Protein AF-A0A553L2R2-F1 (afdb_monomer_lite)

Foldseek 3Di:
DVVVVVVLVVLLVVLVVVLVVCLLCVCVVVLVVLVPDPPVVSLVSLLVVLVVVLVVLVVLQVVLVVVLVVQQPPADPPPRHRCSSSSCSSNVNSVSSNVSSVVVNCCSVPPDCVVVVVSVVSVVVVVCVVCVVVVVVVVVVVVVVVVVVVPPPD

Structure (mmCIF, N/CA/C/O backbone):
data_AF-A0A553L2R2-F1
#
_entry.id   AF-A0A553L2R2-F1
#
loop_
_atom_site.group_PDB
_atom_site.id
_atom_site.type_symbol
_atom_site.label_atom_id
_atom_site.label_alt_id
_atom_site.label_comp_id
_atom_site.label_asym_id
_atom_site.label_entity_id
_atom_site.label_seq_id
_atom_site.pdbx_PDB_ins_code
_atom_site.Cartn_x
_atom_site.Cartn_y
_atom_site.Cartn_z
_atom_site.occupancy
_atom_site.B_iso_or_equiv
_atom_site.auth_seq_id
_atom_site.auth_comp_id
_atom_site.auth_asym_id
_atom_site.auth_atom_id
_atom_site.pdbx_PDB_model_num
ATOM 1 N N . TRP A 1 1 ? 25.283 -7.163 -17.058 1.00 69.50 1 TRP A N 1
ATOM 2 C CA . TRP A 1 1 ? 24.180 -8.136 -16.917 1.00 69.50 1 TRP A CA 1
ATOM 3 C C . TRP A 1 1 ? 23.809 -8.361 -15.455 1.00 69.50 1 TRP A C 1
ATOM 5 O O . TRP A 1 1 ? 22.700 -7.996 -15.092 1.00 69.50 1 TRP A O 1
ATOM 15 N N . SER A 1 2 ? 24.710 -8.864 -14.596 1.00 83.31 2 SER A N 1
ATOM 16 C CA . SER A 1 2 ? 24.378 -9.163 -13.187 1.00 83.31 2 SER A CA 1
ATOM 17 C C . SER A 1 2 ? 23.914 -7.949 -12.374 1.00 83.31 2 SER A C 1
ATOM 19 O O . SER A 1 2 ? 22.957 -8.060 -11.622 1.00 83.31 2 SER A O 1
ATOM 21 N N . GLU A 1 3 ? 24.527 -6.778 -12.567 1.00 85.12 3 GLU A N 1
ATOM 22 C CA . GLU A 1 3 ? 24.146 -5.555 -11.843 1.00 85.12 3 GLU A CA 1
ATOM 23 C C . GLU A 1 3 ? 22.688 -5.131 -12.100 1.00 85.12 3 GLU A C 1
ATOM 25 O O . GLU A 1 3 ? 21.970 -4.772 -11.170 1.00 85.12 3 GLU A O 1
ATOM 30 N N . GLU A 1 4 ? 22.229 -5.211 -13.351 1.00 87.06 4 GLU A N 1
ATOM 31 C CA . GLU A 1 4 ? 20.859 -4.848 -13.731 1.00 87.06 4 GLU A CA 1
ATOM 32 C C . GLU A 1 4 ? 19.844 -5.844 -13.151 1.00 87.06 4 GLU A C 1
ATOM 34 O O . GLU A 1 4 ? 18.837 -5.443 -12.569 1.00 87.06 4 GLU A O 1
ATOM 39 N N . MET A 1 5 ? 20.160 -7.141 -13.204 1.00 86.88 5 MET A N 1
ATOM 40 C CA . MET A 1 5 ? 19.303 -8.184 -12.642 1.00 86.88 5 MET A CA 1
ATOM 41 C C . MET A 1 5 ? 19.174 -8.070 -11.117 1.00 86.88 5 MET A C 1
ATOM 43 O O . MET A 1 5 ? 18.073 -8.194 -10.582 1.00 86.88 5 MET A O 1
ATOM 47 N N . SER A 1 6 ? 20.269 -7.775 -10.409 1.00 90.69 6 SER A N 1
ATOM 48 C CA . SER A 1 6 ? 20.241 -7.577 -8.956 1.00 90.69 6 SER A CA 1
ATOM 49 C C . SER A 1 6 ? 19.331 -6.416 -8.554 1.00 90.69 6 SER A C 1
ATOM 51 O O . SER A 1 6 ? 18.585 -6.533 -7.585 1.00 90.69 6 SER A O 1
ATOM 53 N N . ARG A 1 7 ? 19.331 -5.315 -9.321 1.00 87.75 7 ARG A N 1
ATOM 54 C CA . ARG A 1 7 ? 18.428 -4.175 -9.084 1.00 87.75 7 ARG A CA 1
ATOM 55 C C . ARG A 1 7 ? 16.966 -4.576 -9.270 1.00 87.75 7 ARG A C 1
ATOM 57 O O . ARG A 1 7 ? 16.125 -4.211 -8.458 1.00 87.75 7 ARG A O 1
ATOM 64 N N . PHE A 1 8 ? 16.665 -5.365 -10.298 1.00 89.88 8 PHE A N 1
ATOM 65 C CA . PHE A 1 8 ? 15.308 -5.847 -10.553 1.00 89.88 8 PHE A CA 1
ATOM 66 C C . PHE A 1 8 ? 14.804 -6.765 -9.443 1.00 89.88 8 PHE A C 1
ATOM 68 O O . PHE A 1 8 ? 13.715 -6.548 -8.914 1.00 89.88 8 PHE A O 1
ATOM 75 N N . LEU A 1 9 ? 15.612 -7.742 -9.035 1.00 90.31 9 LEU A N 1
ATOM 76 C CA . LEU A 1 9 ? 15.265 -8.638 -7.933 1.00 90.31 9 LEU A CA 1
ATOM 77 C C . LEU A 1 9 ? 15.090 -7.880 -6.616 1.00 90.31 9 LEU A C 1
ATOM 79 O O . LEU A 1 9 ? 14.167 -8.172 -5.860 1.00 90.31 9 LEU A O 1
ATOM 83 N N . PHE A 1 10 ? 15.924 -6.872 -6.361 1.00 91.88 10 PHE A N 1
ATOM 84 C CA . PHE A 1 10 ? 15.797 -6.032 -5.176 1.00 91.88 10 PHE A CA 1
ATOM 85 C C . PHE A 1 10 ? 14.463 -5.275 -5.138 1.00 91.88 10 PHE A C 1
ATOM 87 O O . PHE A 1 10 ? 13.807 -5.248 -4.096 1.00 91.88 10 PHE A O 1
ATOM 94 N N . ILE A 1 11 ? 14.026 -4.714 -6.271 1.00 91.88 11 ILE A N 1
ATOM 95 C CA . ILE A 1 11 ? 12.722 -4.044 -6.390 1.00 91.88 11 ILE A CA 1
ATOM 96 C C . ILE A 1 11 ? 11.589 -5.030 -6.073 1.00 91.88 11 ILE A C 1
ATOM 98 O O . ILE A 1 11 ? 10.741 -4.746 -5.229 1.00 91.88 11 ILE A O 1
ATOM 102 N N . TRP A 1 12 ? 11.612 -6.215 -6.689 1.00 92.31 12 TRP A N 1
ATOM 103 C CA . TRP A 1 12 ? 10.618 -7.262 -6.444 1.00 92.31 12 TRP A CA 1
ATOM 104 C C . TRP A 1 12 ? 10.561 -7.699 -4.977 1.00 92.31 12 TRP A C 1
ATOM 106 O O . TRP A 1 12 ? 9.478 -7.746 -4.398 1.00 92.31 12 TRP A O 1
ATOM 116 N N . MET A 1 13 ? 11.706 -7.974 -4.350 1.00 93.62 13 MET A N 1
ATOM 117 C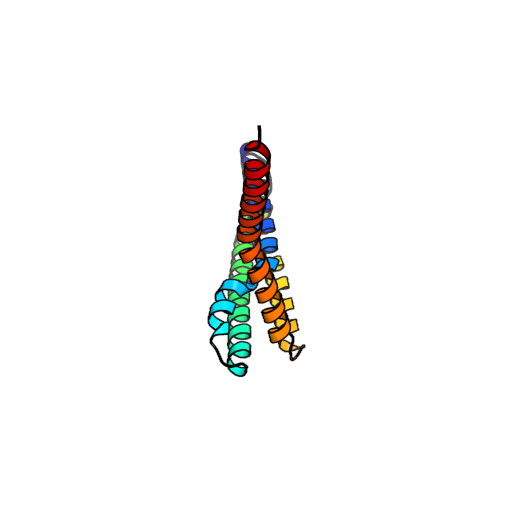 CA . MET A 1 13 ? 11.749 -8.382 -2.942 1.00 93.62 13 MET A CA 1
ATOM 118 C C . MET A 1 13 ? 11.271 -7.274 -2.004 1.00 93.62 13 MET A C 1
ATOM 120 O O . MET A 1 13 ? 10.529 -7.555 -1.067 1.00 93.62 13 MET A O 1
ATOM 124 N N . SER A 1 14 ? 11.647 -6.022 -2.270 1.00 92.19 14 SER A N 1
ATOM 125 C CA . SER A 1 14 ? 11.232 -4.877 -1.450 1.00 92.19 14 SER A CA 1
ATOM 126 C C . SER A 1 14 ? 9.716 -4.703 -1.469 1.00 92.19 14 SER A C 1
ATOM 128 O O . SER A 1 14 ? 9.093 -4.513 -0.428 1.00 92.19 14 SER A O 1
ATOM 130 N N . PHE A 1 15 ? 9.105 -4.827 -2.646 1.00 90.31 15 PHE A N 1
ATOM 131 C CA . PHE A 1 15 ? 7.661 -4.705 -2.803 1.00 90.31 15 PHE A CA 1
ATOM 132 C C . PHE A 1 15 ? 6.884 -5.888 -2.224 1.00 90.31 15 PHE A C 1
ATOM 134 O O . PHE A 1 15 ? 5.874 -5.679 -1.557 1.00 90.31 15 PHE A O 1
ATOM 141 N N . LEU A 1 16 ? 7.366 -7.119 -2.405 1.00 91.06 16 LEU A N 1
ATOM 142 C CA . LEU A 1 16 ? 6.776 -8.288 -1.747 1.00 91.06 16 LEU A CA 1
ATOM 143 C C . LEU A 1 16 ? 6.883 -8.186 -0.219 1.00 91.06 16 LEU A C 1
ATOM 145 O O . LEU A 1 16 ? 5.913 -8.464 0.486 1.00 91.06 16 LEU A O 1
ATOM 149 N N . GLY A 1 17 ? 8.026 -7.717 0.287 1.00 88.94 17 GLY A N 1
ATOM 150 C CA . GLY A 1 17 ? 8.227 -7.426 1.704 1.00 88.94 17 GLY A CA 1
ATOM 151 C C . GLY A 1 17 ? 7.271 -6.350 2.217 1.00 88.94 17 GLY A C 1
ATOM 152 O O . GLY A 1 17 ? 6.705 -6.510 3.292 1.00 88.94 17 GLY A O 1
ATOM 153 N N . ALA A 1 18 ? 7.016 -5.302 1.430 1.00 88.19 18 ALA A N 1
ATOM 154 C CA . ALA A 1 18 ? 6.056 -4.260 1.781 1.00 88.19 18 ALA A CA 1
ATOM 155 C C . ALA A 1 18 ? 4.615 -4.792 1.868 1.00 88.19 18 ALA A C 1
ATOM 157 O O . ALA A 1 18 ? 3.897 -4.416 2.788 1.00 88.19 18 ALA A O 1
ATOM 158 N N . ILE A 1 19 ? 4.193 -5.687 0.964 1.00 88.75 19 ILE A N 1
ATOM 159 C CA . ILE A 1 19 ? 2.867 -6.333 1.037 1.00 88.75 19 ILE A CA 1
ATOM 160 C C . ILE A 1 19 ? 2.748 -7.173 2.318 1.00 88.75 19 ILE A C 1
ATOM 162 O O . ILE A 1 19 ? 1.737 -7.092 3.015 1.00 88.75 19 ILE A O 1
ATOM 166 N N . GLY A 1 20 ? 3.783 -7.955 2.647 1.00 85.50 20 GLY A N 1
ATOM 167 C CA . GLY A 1 20 ? 3.827 -8.743 3.883 1.00 85.50 20 GLY A CA 1
ATOM 168 C C . GLY A 1 20 ? 3.791 -7.866 5.135 1.00 85.50 20 GLY A C 1
ATOM 169 O O . GLY A 1 20 ? 2.962 -8.076 6.013 1.00 85.50 20 GLY A O 1
ATOM 170 N N . ALA A 1 21 ? 4.617 -6.819 5.172 1.00 84.50 21 ALA A N 1
ATOM 171 C CA . ALA A 1 21 ? 4.635 -5.859 6.268 1.00 84.50 21 ALA A CA 1
ATOM 172 C C . ALA A 1 21 ? 3.292 -5.137 6.420 1.00 84.50 21 ALA A C 1
ATOM 174 O O . ALA A 1 21 ? 2.863 -4.910 7.548 1.00 84.50 21 ALA A O 1
ATOM 175 N N . LEU A 1 22 ? 2.614 -4.810 5.313 1.00 80.62 22 LEU A N 1
ATOM 176 C CA . LEU A 1 22 ? 1.288 -4.203 5.348 1.00 80.62 22 LEU A CA 1
ATOM 177 C C . LEU A 1 22 ? 0.276 -5.139 6.005 1.00 80.62 22 LEU A C 1
ATOM 179 O O . LEU A 1 22 ? -0.418 -4.705 6.911 1.00 80.62 22 LEU A O 1
ATOM 183 N N . LYS A 1 23 ? 0.235 -6.422 5.628 1.00 77.75 23 LYS A N 1
ATOM 184 C CA . LYS A 1 23 ? -0.647 -7.408 6.276 1.00 77.75 23 LYS A CA 1
ATOM 185 C C . LYS A 1 23 ? -0.495 -7.403 7.804 1.00 77.75 23 LYS A C 1
ATOM 187 O O . LYS A 1 23 ? -1.493 -7.532 8.506 1.00 77.75 23 LYS A O 1
ATOM 192 N N . ASP A 1 24 ? 0.726 -7.224 8.299 1.00 71.38 24 ASP A N 1
ATOM 193 C CA . ASP A 1 24 ? 1.013 -7.268 9.733 1.00 71.38 24 ASP A CA 1
ATOM 194 C C . ASP A 1 24 ? 0.866 -5.881 10.420 1.00 71.38 24 ASP A C 1
ATOM 196 O O . ASP A 1 24 ? 0.565 -5.804 11.608 1.00 71.38 24 ASP A O 1
ATOM 200 N N . ASN A 1 25 ? 1.001 -4.762 9.688 1.00 65.12 25 ASN A N 1
ATOM 201 C CA . ASN A 1 25 ? 1.048 -3.394 10.244 1.00 65.12 25 ASN A CA 1
ATOM 202 C C . ASN A 1 25 ? -0.098 -2.455 9.804 1.00 65.12 25 ASN A C 1
ATOM 204 O O . ASN A 1 25 ? -0.155 -1.326 10.294 1.00 65.12 25 ASN A O 1
ATOM 208 N N . ASP A 1 26 ? -1.021 -2.906 8.944 1.00 60.69 26 ASP A N 1
ATOM 209 C CA . ASP A 1 26 ? -1.917 -2.106 8.072 1.00 60.69 26 ASP A CA 1
ATOM 210 C C . ASP A 1 26 ? -2.597 -0.896 8.743 1.00 60.69 26 ASP A C 1
ATOM 212 O O . ASP A 1 26 ? -2.754 0.165 8.149 1.00 60.69 26 ASP A O 1
ATOM 216 N N . HIS A 1 27 ? -2.944 -1.024 10.026 1.00 61.62 27 HIS A N 1
ATOM 217 C CA . HIS A 1 27 ? -3.730 -0.015 10.747 1.00 61.62 27 HIS A CA 1
ATOM 218 C C . HIS A 1 27 ? -3.007 0.688 11.907 1.00 61.62 27 HIS A C 1
ATOM 220 O O . HIS A 1 27 ? -3.579 1.596 12.494 1.00 61.62 27 HIS A O 1
ATOM 226 N N . LEU A 1 28 ? -1.744 0.359 12.221 1.00 58.28 28 LEU A N 1
ATOM 227 C CA . LEU A 1 28 ? -1.060 0.816 13.455 1.00 58.28 28 LEU A CA 1
ATOM 228 C C . LEU A 1 28 ? -1.092 2.342 13.679 1.00 58.28 28 LEU A C 1
ATOM 230 O O . LEU A 1 28 ? -1.333 2.824 14.791 1.00 58.28 28 LEU A O 1
ATOM 234 N N . GLY A 1 29 ? -0.874 3.117 12.613 1.00 58.72 29 GLY A N 1
ATOM 235 C CA . GLY A 1 29 ? -0.834 4.580 12.690 1.00 58.72 29 GLY A CA 1
ATOM 236 C C . GLY A 1 29 ? -2.203 5.219 12.944 1.00 58.72 29 GLY A C 1
ATOM 237 O O . GLY A 1 29 ? -2.307 6.192 13.691 1.00 58.72 29 GLY A O 1
ATOM 238 N N . VAL A 1 30 ? -3.264 4.659 12.362 1.00 60.59 30 VAL A N 1
ATOM 239 C CA . VAL A 1 30 ? -4.630 5.189 12.489 1.00 60.59 30 VAL A CA 1
ATOM 240 C C . VAL A 1 30 ? -5.326 4.606 13.714 1.00 60.59 30 VAL A C 1
ATOM 242 O O . VAL A 1 30 ? -6.010 5.345 14.417 1.00 60.59 30 VAL A O 1
ATOM 245 N N . ASP A 1 31 ? -5.068 3.342 14.052 1.00 64.19 31 ASP A N 1
ATOM 246 C CA . ASP A 1 31 ? -5.543 2.672 15.267 1.00 64.19 31 ASP A CA 1
ATOM 247 C C . ASP A 1 31 ? -5.160 3.463 16.522 1.00 64.19 31 ASP A C 1
ATOM 249 O O . ASP A 1 31 ? -5.991 3.675 17.404 1.00 64.19 31 ASP A O 1
ATOM 253 N N . THR A 1 32 ? -3.935 3.994 16.580 1.00 65.25 32 THR A N 1
ATOM 254 C CA . THR A 1 32 ? -3.471 4.807 17.716 1.00 65.25 32 THR A CA 1
ATOM 255 C C . THR A 1 32 ? -4.288 6.094 17.890 1.00 65.25 32 THR A C 1
ATOM 257 O O . THR A 1 32 ? -4.590 6.498 19.017 1.00 65.25 32 THR A O 1
ATOM 260 N N . LEU A 1 33 ? -4.695 6.731 16.788 1.00 64.06 33 LEU A N 1
ATOM 261 C CA . LEU A 1 33 ? -5.549 7.921 16.813 1.00 64.06 33 LEU A CA 1
ATOM 262 C C . LEU A 1 33 ? -7.013 7.556 17.118 1.00 64.06 33 LEU A C 1
ATOM 264 O O . LEU A 1 33 ? -7.690 8.248 17.881 1.00 64.06 33 LEU A O 1
ATOM 268 N N . VAL A 1 34 ? -7.480 6.428 16.578 1.00 65.69 34 VAL A N 1
ATOM 269 C CA . VAL A 1 34 ? -8.826 5.872 16.770 1.00 65.69 34 VAL A CA 1
ATOM 270 C C . VAL A 1 34 ? -9.048 5.374 18.203 1.00 65.69 34 VAL A C 1
ATOM 272 O O . VAL A 1 34 ? -10.162 5.477 18.723 1.00 65.69 34 VAL A O 1
ATOM 275 N N . ARG A 1 35 ? -7.998 4.925 18.905 1.00 65.94 35 ARG A N 1
ATOM 276 C CA . ARG A 1 35 ? -8.045 4.480 20.311 1.00 65.94 35 ARG A CA 1
ATOM 277 C C . ARG A 1 35 ? -8.640 5.523 21.265 1.00 65.94 35 ARG A C 1
ATOM 279 O O . ARG A 1 35 ? -9.293 5.134 22.230 1.00 65.94 35 ARG A O 1
ATOM 286 N N . LYS A 1 36 ? -8.484 6.822 20.979 1.00 68.81 36 LYS A N 1
ATOM 287 C CA . LYS A 1 36 ? -8.985 7.925 21.825 1.00 68.81 36 LYS A CA 1
ATOM 288 C C . LYS A 1 36 ? -10.451 8.313 21.575 1.00 68.81 36 LYS A C 1
ATOM 290 O O . LYS A 1 36 ? -10.971 9.173 22.280 1.00 68.81 36 LYS A O 1
ATOM 295 N N . LEU A 1 37 ? -11.115 7.718 20.583 1.00 68.50 37 LEU A N 1
ATOM 296 C CA . LEU A 1 37 ? -12.477 8.083 20.176 1.00 68.50 37 LEU A CA 1
ATOM 297 C C . LEU A 1 37 ? -13.552 7.180 20.819 1.00 68.50 37 LEU A C 1
ATOM 299 O O . LEU A 1 37 ? -13.278 6.022 21.127 1.00 68.50 37 LEU A O 1
ATOM 303 N N . PRO A 1 38 ? -14.796 7.662 20.998 1.00 73.44 38 PRO A N 1
ATOM 304 C CA . PRO A 1 38 ? -15.924 6.838 21.438 1.00 73.44 38 PRO A CA 1
ATOM 305 C C . PRO A 1 38 ? -16.327 5.801 20.372 1.00 73.44 38 PRO A C 1
ATOM 307 O O . PRO A 1 38 ? -16.161 6.024 19.171 1.00 73.44 38 PRO A O 1
ATOM 310 N N . THR A 1 39 ? -16.889 4.667 20.802 1.00 68.31 39 THR A N 1
ATOM 311 C CA . THR A 1 39 ? -17.082 3.422 20.021 1.00 68.31 39 THR A CA 1
ATOM 312 C C . THR A 1 39 ? -17.782 3.610 18.669 1.00 68.31 39 THR A C 1
ATOM 314 O O . THR A 1 39 ? -17.401 2.982 17.684 1.00 68.31 39 THR A O 1
ATOM 317 N N . GLY A 1 40 ? -18.762 4.517 18.579 1.00 69.00 40 GLY A N 1
ATOM 318 C CA . GLY A 1 40 ? -19.458 4.824 17.321 1.00 69.00 40 GLY A CA 1
ATOM 319 C C . GLY A 1 40 ? -18.605 5.597 16.307 1.00 69.00 40 GLY A C 1
ATOM 320 O O . GLY A 1 40 ? -18.673 5.329 15.108 1.00 69.00 40 GLY A O 1
ATOM 321 N N . ALA A 1 41 ? -17.751 6.513 16.776 1.00 76.44 41 ALA A N 1
ATOM 322 C CA . ALA A 1 41 ? -16.866 7.297 15.914 1.00 76.44 41 ALA A CA 1
ATOM 323 C C . ALA A 1 41 ? -15.696 6.455 15.379 1.00 76.44 41 ALA A C 1
ATOM 325 O O . ALA A 1 41 ? -15.265 6.663 14.245 1.00 76.44 41 ALA A O 1
ATOM 326 N N . LYS A 1 42 ? -15.234 5.456 16.148 1.00 74.44 42 LYS A N 1
ATOM 327 C CA . LYS A 1 42 ? -14.151 4.551 15.729 1.00 74.44 42 LYS A CA 1
ATOM 328 C C . LYS A 1 42 ? -14.452 3.852 14.406 1.00 74.44 42 LYS A C 1
ATOM 330 O O . LYS A 1 42 ? -13.606 3.827 13.517 1.00 74.44 42 LYS A O 1
ATOM 335 N N . ARG A 1 43 ? -15.679 3.342 14.246 1.00 74.19 43 ARG A N 1
ATOM 336 C CA . ARG A 1 43 ? -16.099 2.626 13.032 1.00 74.19 43 ARG A CA 1
ATOM 337 C C . ARG A 1 43 ? -16.078 3.523 11.796 1.00 74.19 43 ARG A C 1
ATOM 339 O O . ARG A 1 43 ? -15.611 3.098 10.745 1.00 74.19 43 ARG A O 1
ATOM 346 N N . ILE A 1 44 ? -16.558 4.758 11.929 1.00 80.88 44 ILE A N 1
ATOM 347 C CA . ILE A 1 44 ? -16.596 5.723 10.824 1.00 80.88 44 ILE A CA 1
ATOM 348 C C . ILE A 1 44 ? -15.173 6.095 10.403 1.00 80.88 44 ILE A C 1
ATOM 350 O O . ILE A 1 44 ? -14.850 6.033 9.220 1.00 80.88 44 ILE A O 1
ATOM 354 N N . VAL A 1 45 ? -14.305 6.422 11.365 1.00 82.44 45 VAL A N 1
ATOM 355 C CA . VAL A 1 45 ? -12.912 6.796 11.079 1.00 82.44 45 VAL A CA 1
ATOM 356 C C . VAL A 1 45 ? -12.140 5.632 10.460 1.00 82.44 45 VAL A C 1
ATOM 358 O O . VAL A 1 45 ? -11.417 5.841 9.489 1.00 82.44 45 VAL A O 1
ATOM 361 N N . PHE A 1 46 ? -12.343 4.406 10.948 1.00 79.25 46 PHE A N 1
ATOM 362 C CA . PHE A 1 46 ? -11.735 3.210 10.367 1.00 79.25 46 PHE A CA 1
ATOM 363 C C . PHE A 1 46 ? -12.133 3.024 8.897 1.00 79.25 46 PHE A C 1
ATOM 365 O O . PHE A 1 46 ? -11.266 2.863 8.038 1.00 79.25 46 PHE A O 1
ATOM 372 N N . VAL A 1 47 ? -13.434 3.098 8.590 1.00 82.50 47 VAL A N 1
ATOM 373 C CA . VAL A 1 47 ? -13.947 2.955 7.218 1.00 82.50 47 VAL A CA 1
ATOM 374 C C . VAL A 1 47 ? -13.414 4.061 6.308 1.00 82.50 47 VAL A C 1
ATOM 376 O O . VAL A 1 47 ? -12.946 3.765 5.212 1.00 82.50 47 VAL A O 1
ATOM 379 N N . ILE A 1 48 ? -13.436 5.320 6.760 1.00 85.88 48 ILE A N 1
ATOM 380 C CA . ILE A 1 48 ? -12.924 6.457 5.981 1.00 85.88 48 ILE A CA 1
ATOM 381 C C . ILE A 1 48 ? -11.431 6.294 5.714 1.00 85.88 48 ILE A C 1
ATOM 383 O O . ILE A 1 48 ? -10.990 6.468 4.582 1.00 85.88 48 ILE A O 1
ATOM 387 N N . SER A 1 49 ? -10.651 5.933 6.731 1.00 84.31 49 SER A N 1
ATOM 388 C CA . SER A 1 49 ? -9.216 5.754 6.562 1.00 84.31 49 SER A CA 1
ATOM 389 C C . SER A 1 49 ? -8.900 4.640 5.570 1.00 84.31 49 SER A C 1
ATOM 391 O O . SER A 1 49 ? -8.092 4.844 4.669 1.00 84.31 49 SER A O 1
ATOM 393 N N . ASN A 1 50 ? -9.562 3.487 5.690 1.00 84.50 50 ASN A N 1
ATOM 394 C CA . ASN A 1 50 ? -9.385 2.382 4.749 1.00 84.50 50 ASN A CA 1
ATOM 395 C C . ASN A 1 50 ? -9.804 2.780 3.326 1.00 84.50 50 ASN A C 1
ATOM 397 O O . ASN A 1 50 ? -9.116 2.442 2.367 1.00 84.50 50 ASN A O 1
ATOM 401 N N . ALA A 1 51 ? -10.884 3.553 3.178 1.00 88.12 51 ALA A N 1
ATOM 402 C CA . ALA A 1 51 ? -11.316 4.068 1.882 1.00 88.12 51 ALA A CA 1
ATOM 403 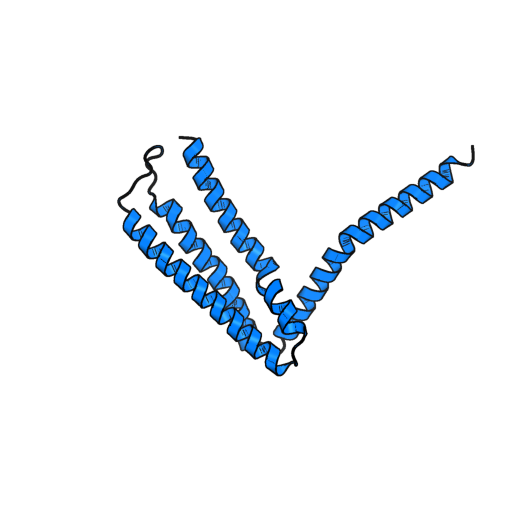C C . ALA A 1 51 ? -10.284 5.024 1.255 1.00 88.12 51 ALA A C 1
ATOM 405 O O . ALA A 1 51 ? -10.040 4.953 0.052 1.00 88.12 51 ALA A O 1
ATOM 406 N N . ILE A 1 52 ? -9.643 5.882 2.058 1.00 90.06 52 ILE A N 1
ATOM 407 C CA . ILE A 1 52 ? -8.566 6.765 1.590 1.00 90.06 52 ILE A CA 1
ATOM 408 C C . ILE A 1 52 ? -7.369 5.940 1.114 1.00 90.06 52 ILE A C 1
ATOM 410 O O . ILE A 1 52 ? -6.858 6.191 0.023 1.00 90.06 52 ILE A O 1
ATOM 414 N N . VAL A 1 53 ? -6.936 4.938 1.884 1.00 88.62 53 VAL A N 1
ATOM 415 C CA . VAL A 1 53 ? -5.814 4.076 1.477 1.00 88.62 53 VAL A CA 1
ATOM 416 C C . VAL A 1 53 ? -6.158 3.313 0.196 1.00 88.62 53 VAL A C 1
ATOM 418 O O . VAL A 1 53 ? -5.345 3.264 -0.726 1.00 88.62 53 VAL A O 1
ATOM 421 N N . LEU A 1 54 ? -7.384 2.797 0.079 1.00 90.50 54 LEU A N 1
ATOM 422 C CA . LEU A 1 54 ? -7.856 2.130 -1.134 1.00 90.50 54 LEU A CA 1
ATOM 423 C C . LEU A 1 54 ? -7.840 3.072 -2.349 1.00 90.50 54 LEU A C 1
ATOM 425 O O . LEU A 1 54 ? -7.434 2.669 -3.438 1.00 90.50 54 LEU A O 1
ATOM 429 N N . TYR A 1 55 ? -8.223 4.337 -2.163 1.00 93.00 55 TYR A N 1
ATOM 430 C CA . TYR A 1 55 ? -8.144 5.351 -3.214 1.00 93.00 55 TYR A CA 1
ATOM 431 C C . TYR A 1 55 ? -6.696 5.634 -3.636 1.00 93.00 55 TYR A C 1
ATOM 433 O O . TYR A 1 55 ? -6.399 5.692 -4.828 1.00 93.00 55 TYR A O 1
ATOM 441 N N . VAL A 1 56 ? -5.768 5.744 -2.682 1.00 92.56 56 VAL A N 1
ATOM 442 C CA . VAL A 1 56 ? -4.335 5.902 -2.978 1.00 92.56 56 VAL A CA 1
ATOM 443 C C . VAL A 1 56 ? -3.793 4.692 -3.745 1.00 92.56 56 VAL A C 1
ATOM 445 O O . VAL A 1 56 ? -3.080 4.863 -4.733 1.00 92.56 56 VAL A O 1
ATOM 448 N N . LEU A 1 57 ? -4.170 3.472 -3.353 1.00 92.44 57 LEU A N 1
ATOM 449 C CA . LEU A 1 57 ? -3.773 2.248 -4.054 1.00 92.44 57 LEU A CA 1
ATOM 450 C C . LEU A 1 57 ? -4.336 2.171 -5.473 1.00 92.44 57 LEU A C 1
ATOM 452 O O . LEU A 1 57 ? -3.641 1.697 -6.374 1.00 92.44 57 LEU A O 1
ATOM 456 N N . TYR A 1 58 ? -5.552 2.675 -5.686 1.00 94.31 58 TYR A N 1
ATOM 457 C CA . TYR A 1 58 ? -6.137 2.822 -7.015 1.00 94.31 58 TYR A CA 1
ATOM 458 C C . TYR A 1 58 ? -5.353 3.819 -7.881 1.00 94.31 58 TYR A C 1
ATOM 460 O O . TYR A 1 58 ? -5.040 3.508 -9.028 1.00 94.31 58 TYR A O 1
ATOM 468 N N . LEU A 1 59 ? -4.972 4.983 -7.343 1.00 94.44 59 LEU A N 1
ATOM 469 C CA . LEU A 1 59 ? -4.129 5.940 -8.073 1.00 94.44 59 LEU A CA 1
ATOM 470 C C . LEU A 1 59 ? -2.767 5.333 -8.431 1.00 94.44 59 LEU A C 1
ATOM 472 O O . LEU A 1 59 ? -2.279 5.515 -9.548 1.00 94.44 59 LEU A O 1
ATOM 476 N N . LEU A 1 60 ? -2.175 4.573 -7.506 1.00 93.19 60 LEU A N 1
ATOM 477 C CA . LEU A 1 60 ? -0.935 3.842 -7.752 1.00 93.19 60 LEU A CA 1
ATOM 478 C C . LEU A 1 60 ? -1.116 2.779 -8.846 1.00 93.19 60 LEU A C 1
ATOM 480 O O . LEU A 1 60 ? -0.241 2.638 -9.702 1.00 93.19 60 LEU A O 1
ATOM 484 N N . PHE A 1 61 ? -2.252 2.078 -8.860 1.00 94.25 61 PHE A N 1
ATOM 485 C CA . PHE A 1 61 ? -2.584 1.086 -9.880 1.00 94.25 61 PHE A CA 1
ATOM 486 C C . PHE A 1 61 ? -2.705 1.732 -11.261 1.00 94.25 61 PHE A C 1
ATOM 488 O O . PHE A 1 61 ? -2.041 1.299 -12.198 1.00 94.25 61 PHE A O 1
ATOM 495 N N . ASP A 1 62 ? -3.502 2.796 -11.380 1.00 94.44 62 ASP A N 1
ATOM 496 C CA . ASP A 1 62 ? -3.720 3.516 -12.638 1.00 94.44 62 ASP A CA 1
ATOM 497 C C . ASP A 1 62 ? -2.415 4.124 -13.180 1.00 94.44 62 ASP A C 1
ATOM 499 O O . ASP A 1 62 ? -2.085 3.965 -14.359 1.00 94.44 62 ASP A O 1
ATOM 503 N N . GLY A 1 63 ? -1.617 4.750 -12.310 1.00 92.62 63 GLY A N 1
ATOM 504 C CA . GLY A 1 63 ? -0.300 5.273 -12.671 1.00 92.62 63 GLY A CA 1
ATOM 505 C C . GLY A 1 63 ? 0.650 4.174 -13.152 1.00 92.62 63 GLY A C 1
ATOM 506 O O . GLY A 1 63 ? 1.255 4.291 -14.221 1.00 92.62 63 GLY A O 1
ATOM 507 N N . SER A 1 64 ? 0.738 3.071 -12.404 1.00 91.81 64 SER A N 1
ATOM 508 C CA . SER A 1 64 ? 1.594 1.928 -12.748 1.00 91.81 64 SER A CA 1
ATOM 509 C C . SER A 1 64 ? 1.152 1.259 -14.047 1.00 91.81 64 SER A C 1
ATOM 511 O O . SER A 1 64 ? 1.993 0.872 -14.858 1.00 91.81 64 SER A O 1
ATOM 513 N N . TRP A 1 65 ? -0.156 1.170 -14.286 1.00 92.75 65 TRP A N 1
ATOM 514 C CA . TRP A 1 65 ? -0.730 0.616 -15.509 1.00 92.75 65 TRP A CA 1
ATOM 515 C C . TRP A 1 65 ? -0.328 1.437 -16.731 1.00 92.75 65 TRP A C 1
ATOM 517 O O . TRP A 1 65 ? 0.194 0.890 -17.702 1.00 92.75 65 TRP A O 1
ATOM 527 N N . LYS A 1 66 ? -0.488 2.764 -16.660 1.00 92.06 66 LYS A N 1
ATOM 528 C CA . LYS A 1 66 ? -0.111 3.690 -17.739 1.00 92.06 66 LYS A CA 1
ATOM 529 C C . LYS A 1 66 ? 1.382 3.630 -18.053 1.00 92.06 66 LYS A C 1
ATOM 531 O O . LYS A 1 66 ? 1.759 3.556 -19.222 1.00 92.06 66 LYS A O 1
ATOM 536 N N . ILE A 1 67 ? 2.230 3.614 -17.023 1.00 90.25 67 ILE A N 1
ATOM 537 C CA . ILE A 1 67 ? 3.688 3.513 -17.187 1.00 90.25 67 ILE A CA 1
ATOM 538 C C . ILE A 1 67 ? 4.068 2.167 -17.807 1.00 90.25 67 ILE A C 1
ATOM 540 O O . ILE A 1 67 ? 4.872 2.121 -18.742 1.00 90.25 67 ILE A O 1
ATOM 544 N N . THR A 1 68 ? 3.468 1.080 -17.323 1.00 89.75 68 THR A N 1
ATOM 545 C CA . THR A 1 68 ? 3.728 -0.273 -17.824 1.00 89.75 68 THR A CA 1
ATOM 546 C C . THR A 1 68 ? 3.340 -0.384 -19.291 1.00 89.75 68 THR A C 1
ATOM 548 O O . THR A 1 68 ? 4.160 -0.831 -20.089 1.00 89.75 68 THR A O 1
ATOM 551 N N . LEU A 1 69 ? 2.144 0.087 -19.662 1.00 89.31 69 LEU A N 1
ATOM 552 C CA . LEU A 1 69 ? 1.638 0.039 -21.033 1.00 89.31 69 LEU A CA 1
ATOM 553 C C . LEU A 1 69 ? 2.499 0.872 -21.994 1.00 89.31 69 LEU A C 1
ATOM 555 O O . LEU A 1 69 ? 2.840 0.406 -23.079 1.00 89.31 69 LEU A O 1
ATOM 559 N N . SER A 1 70 ? 2.915 2.069 -21.567 1.00 86.12 70 SER A N 1
ATOM 560 C CA . SER A 1 70 ? 3.8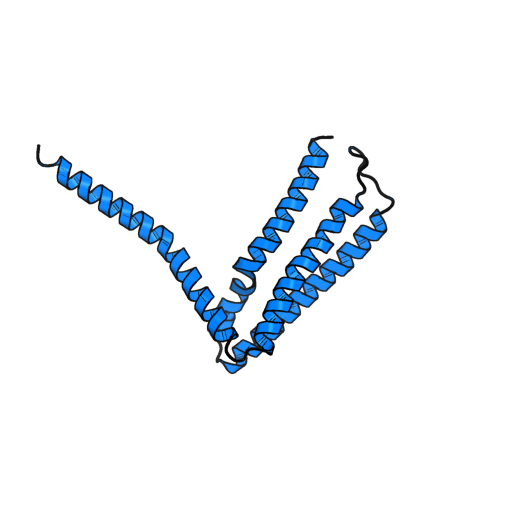33 2.929 -22.330 1.00 86.12 70 SER A CA 1
ATOM 561 C C . SER A 1 70 ? 5.207 2.274 -22.542 1.00 86.12 70 SER A C 1
ATOM 563 O O . SER A 1 70 ? 5.865 2.475 -23.560 1.00 86.12 70 SER A O 1
ATOM 565 N N . SER A 1 71 ? 5.623 1.419 -21.606 1.00 83.44 71 SER A N 1
ATOM 566 C CA . SER A 1 71 ? 6.941 0.777 -21.606 1.00 83.44 71 SER A CA 1
ATOM 567 C C . SER A 1 71 ? 6.971 -0.613 -22.248 1.00 83.44 71 SER A C 1
ATOM 569 O O . SER A 1 71 ? 8.027 -1.243 -22.254 1.00 83.44 71 SER A O 1
ATOM 571 N N . VAL A 1 72 ? 5.858 -1.113 -22.803 1.00 80.69 72 VAL A N 1
ATOM 572 C CA . VAL A 1 72 ? 5.781 -2.459 -23.415 1.00 80.69 72 VAL A CA 1
ATOM 573 C C . VAL A 1 72 ? 6.745 -2.618 -24.596 1.00 80.69 72 VAL A C 1
ATOM 575 O O . VAL A 1 72 ? 7.311 -3.693 -24.787 1.00 80.69 72 VAL A O 1
ATOM 578 N N . GLY A 1 73 ? 6.974 -1.552 -25.368 1.00 81.06 73 GLY A N 1
ATOM 579 C CA . GLY A 1 73 ? 7.932 -1.552 -26.480 1.00 81.06 73 GLY A CA 1
ATOM 580 C C . GLY A 1 73 ? 9.398 -1.416 -26.052 1.00 81.06 73 GLY A C 1
ATOM 581 O O . GLY A 1 73 ? 10.297 -1.655 -26.857 1.00 81.06 73 GLY A O 1
ATOM 582 N N . SER A 1 74 ? 9.651 -1.053 -24.793 1.00 82.38 74 SER A N 1
ATOM 583 C CA . SER A 1 74 ? 10.984 -0.737 -24.283 1.00 82.38 74 SER A CA 1
ATOM 584 C C . SER A 1 74 ? 11.621 -1.951 -23.612 1.00 82.38 74 SER A C 1
ATOM 586 O O . SER A 1 74 ? 11.050 -2.572 -22.709 1.00 82.38 74 SER A O 1
ATOM 588 N N . ARG A 1 75 ? 12.846 -2.276 -24.032 1.00 85.00 75 ARG A N 1
ATOM 589 C CA . ARG A 1 75 ? 13.650 -3.362 -23.459 1.00 85.00 75 ARG A CA 1
ATOM 590 C C . ARG A 1 75 ? 14.823 -2.807 -22.665 1.00 85.00 75 ARG A C 1
ATOM 592 O O . ARG A 1 75 ? 15.393 -1.783 -23.032 1.00 85.00 75 ARG A O 1
ATOM 599 N N . ALA A 1 76 ? 15.179 -3.502 -21.593 1.00 80.69 76 ALA A N 1
ATOM 600 C CA . ALA A 1 76 ? 16.343 -3.190 -20.788 1.00 80.69 76 ALA A CA 1
ATOM 601 C C . ALA A 1 76 ? 17.615 -3.283 -21.656 1.00 80.69 76 ALA A C 1
ATOM 603 O O . ALA A 1 76 ? 17.792 -4.279 -22.365 1.00 80.69 76 ALA A O 1
ATOM 604 N N . PRO A 1 77 ? 18.493 -2.266 -21.634 1.00 75.75 77 PRO A N 1
ATOM 605 C CA . PRO A 1 77 ? 19.624 -2.171 -22.552 1.00 75.75 77 PRO A CA 1
ATOM 606 C C . PRO A 1 77 ? 20.686 -3.238 -22.290 1.00 75.75 77 PRO A C 1
ATOM 608 O O . PRO A 1 77 ? 21.342 -3.676 -23.232 1.00 75.75 77 PRO A O 1
ATOM 611 N N . ALA A 1 78 ? 20.851 -3.668 -21.033 1.00 78.62 78 ALA A N 1
ATOM 612 C CA . ALA A 1 78 ? 21.817 -4.701 -20.708 1.00 78.62 78 ALA A CA 1
ATOM 613 C C . ALA A 1 78 ? 21.210 -6.098 -20.800 1.00 78.62 78 ALA A C 1
ATOM 615 O O . ALA A 1 78 ? 21.876 -6.940 -21.360 1.00 78.62 78 ALA A O 1
ATOM 616 N N . THR A 1 79 ? 20.006 -6.367 -20.281 1.00 77.81 79 THR A N 1
ATOM 617 C CA . THR A 1 79 ? 19.425 -7.728 -20.205 1.00 77.81 79 THR A CA 1
ATOM 618 C C . THR A 1 79 ? 18.443 -8.092 -21.317 1.00 77.81 79 THR A C 1
ATOM 620 O O . THR A 1 79 ? 18.104 -9.263 -21.478 1.00 77.81 79 THR A O 1
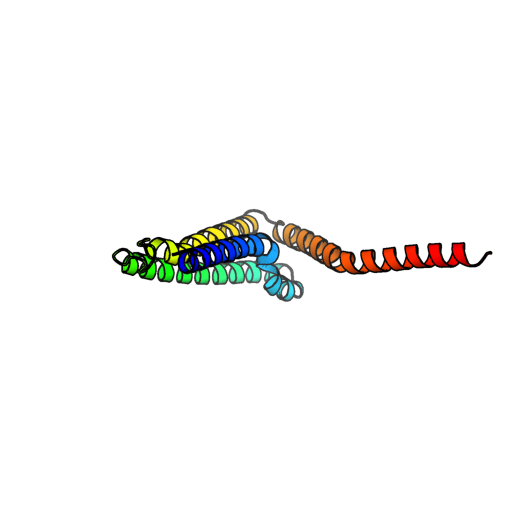ATOM 623 N N . GLY A 1 80 ? 17.952 -7.111 -22.076 1.00 79.88 80 GLY A N 1
ATOM 624 C CA . GLY A 1 80 ? 16.912 -7.303 -23.090 1.00 79.88 80 GLY A CA 1
ATOM 625 C C . GLY A 1 80 ? 15.519 -7.603 -22.523 1.00 79.88 80 GLY A C 1
ATOM 626 O O . GLY A 1 80 ? 14.591 -7.837 -23.299 1.00 79.88 80 GLY A O 1
ATOM 627 N N . LEU A 1 81 ? 15.352 -7.591 -21.194 1.00 80.94 81 LEU A N 1
ATOM 628 C CA . LEU A 1 81 ? 14.072 -7.851 -20.541 1.00 80.94 81 LEU A CA 1
ATOM 629 C C . LEU A 1 81 ? 13.053 -6.740 -20.836 1.00 80.94 81 LEU A C 1
ATOM 631 O O . LEU A 1 81 ? 13.432 -5.570 -20.915 1.00 80.94 81 LEU A O 1
ATOM 635 N N . PRO A 1 82 ? 11.755 -7.061 -20.960 1.00 82.81 82 PRO A N 1
ATOM 636 C CA . PRO A 1 82 ? 10.721 -6.039 -21.072 1.00 82.81 82 PRO A CA 1
ATOM 637 C C . PRO A 1 82 ? 10.690 -5.173 -19.808 1.00 82.81 82 PRO A C 1
ATOM 639 O O . PRO A 1 82 ? 10.488 -5.692 -18.710 1.00 82.81 82 PRO A O 1
ATOM 642 N N . MET A 1 83 ? 10.817 -3.849 -19.946 1.00 83.56 83 MET A N 1
ATOM 643 C CA . MET A 1 83 ? 10.724 -2.928 -18.797 1.00 83.56 83 MET A CA 1
ATOM 644 C C . MET A 1 83 ? 9.337 -2.968 -18.138 1.00 83.56 83 MET A C 1
ATOM 646 O O . MET A 1 83 ? 9.197 -2.674 -16.952 1.00 83.56 83 MET A O 1
ATOM 650 N N . ALA A 1 84 ? 8.327 -3.435 -18.879 1.00 84.31 84 ALA A N 1
ATOM 651 C CA . ALA A 1 84 ? 7.007 -3.769 -18.358 1.00 84.31 84 ALA A CA 1
ATOM 652 C C . ALA A 1 84 ? 7.046 -4.745 -17.164 1.00 84.31 84 ALA A C 1
ATOM 654 O O . ALA A 1 84 ? 6.202 -4.642 -16.282 1.00 84.31 84 ALA A O 1
ATOM 655 N N . PHE A 1 85 ? 8.031 -5.648 -17.082 1.00 83.81 85 PHE A N 1
ATOM 656 C CA . PHE A 1 85 ? 8.180 -6.547 -15.930 1.00 83.81 85 PHE A CA 1
ATOM 657 C C . PHE A 1 85 ? 8.563 -5.791 -14.650 1.00 83.81 85 PHE A C 1
ATOM 659 O O . PHE A 1 85 ? 8.126 -6.144 -13.559 1.00 83.81 85 PHE A O 1
ATOM 666 N N . ILE A 1 86 ? 9.349 -4.722 -14.780 1.00 86.62 86 ILE A N 1
ATOM 667 C CA . ILE A 1 86 ? 9.789 -3.908 -13.645 1.00 86.62 86 ILE A CA 1
ATOM 668 C C . ILE A 1 86 ? 8.690 -2.950 -13.221 1.00 86.62 86 ILE A C 1
ATOM 670 O O . ILE A 1 86 ? 8.357 -2.887 -12.042 1.00 86.62 86 ILE A O 1
ATOM 674 N N . TYR A 1 87 ? 8.064 -2.258 -14.169 1.00 86.69 87 TYR A N 1
ATOM 675 C CA . TYR A 1 87 ? 6.954 -1.354 -13.861 1.00 86.69 87 TYR A CA 1
ATOM 676 C C . TYR A 1 87 ? 5.680 -2.092 -13.428 1.00 86.69 87 TYR A C 1
ATOM 678 O O . TYR A 1 87 ? 4.908 -1.565 -12.628 1.00 86.69 87 TYR A O 1
ATOM 686 N N . GLY A 1 88 ? 5.518 -3.351 -13.845 1.00 87.06 88 GLY A N 1
ATOM 687 C CA . GLY A 1 88 ? 4.447 -4.230 -13.386 1.00 87.06 88 GLY A CA 1
ATOM 688 C C . GLY A 1 88 ? 4.488 -4.532 -11.884 1.00 87.06 88 GLY A C 1
ATOM 689 O O . GLY A 1 88 ? 3.461 -4.904 -11.321 1.00 87.06 88 GLY A O 1
ATOM 690 N N . THR A 1 89 ? 5.618 -4.312 -11.201 1.00 90.44 89 THR A N 1
ATOM 691 C CA . THR A 1 89 ? 5.693 -4.441 -9.732 1.00 90.44 89 THR A CA 1
ATOM 692 C C . THR A 1 89 ? 4.699 -3.527 -9.019 1.00 90.44 89 THR A C 1
ATOM 694 O O . THR A 1 89 ? 4.054 -3.965 -8.069 1.00 90.44 89 THR A O 1
ATOM 697 N N . GLY A 1 90 ? 4.484 -2.306 -9.523 1.00 89.12 90 GLY A N 1
ATOM 698 C CA . GLY A 1 90 ? 3.487 -1.385 -8.976 1.00 89.12 90 GLY A CA 1
ATOM 699 C C . GLY A 1 90 ? 2.062 -1.938 -9.064 1.00 89.12 90 GLY A C 1
ATOM 700 O O . GLY A 1 90 ? 1.283 -1.780 -8.129 1.00 89.12 90 GLY A O 1
ATOM 701 N N . LEU A 1 91 ? 1.741 -2.686 -10.127 1.00 92.00 91 LEU A N 1
ATOM 702 C CA . LEU A 1 91 ? 0.450 -3.371 -10.261 1.00 92.00 91 LEU A CA 1
ATOM 703 C C . LEU A 1 91 ? 0.298 -4.486 -9.227 1.00 92.00 91 LEU A C 1
ATOM 705 O O . LEU A 1 91 ? -0.745 -4.586 -8.585 1.00 92.00 91 LEU A O 1
ATOM 709 N N . VAL A 1 92 ? 1.340 -5.303 -9.043 1.00 92.69 92 VAL A N 1
ATOM 710 C CA . VAL A 1 92 ? 1.338 -6.395 -8.056 1.00 92.69 92 VAL A CA 1
ATOM 711 C C . VAL A 1 92 ? 1.148 -5.849 -6.643 1.00 92.69 92 VAL A C 1
ATOM 713 O O . VAL A 1 92 ? 0.357 -6.396 -5.880 1.00 92.69 92 VAL A O 1
ATOM 716 N N . VAL A 1 93 ? 1.819 -4.746 -6.311 1.00 92.56 93 VAL A N 1
ATOM 717 C CA . VAL A 1 93 ? 1.701 -4.080 -5.007 1.00 92.56 93 VAL A CA 1
ATOM 718 C C . VAL A 1 93 ? 0.309 -3.513 -4.808 1.00 92.56 93 VAL A C 1
ATOM 720 O O . VAL A 1 93 ? -0.327 -3.823 -3.804 1.00 92.56 93 VAL A O 1
ATOM 723 N N . SER A 1 94 ? -0.192 -2.740 -5.773 1.00 92.56 94 SER A N 1
ATOM 724 C CA . SER A 1 94 ? -1.529 -2.158 -5.695 1.00 92.56 94 SER A CA 1
ATOM 725 C C . SER A 1 94 ? -2.618 -3.216 -5.541 1.00 92.56 94 SER A C 1
ATOM 727 O O . SER A 1 94 ? -3.512 -3.049 -4.716 1.00 92.56 94 SER A O 1
ATOM 729 N N . ILE A 1 95 ? -2.541 -4.315 -6.300 1.00 93.38 95 ILE A N 1
ATOM 730 C CA . ILE A 1 95 ? -3.503 -5.417 -6.196 1.00 93.38 95 ILE A CA 1
ATOM 731 C C . ILE A 1 95 ? -3.339 -6.141 -4.856 1.00 93.38 95 ILE A C 1
ATOM 733 O O . ILE A 1 95 ? -4.325 -6.348 -4.156 1.00 93.38 95 ILE A O 1
ATOM 737 N N . GLY A 1 96 ? -2.113 -6.513 -4.481 1.00 92.25 96 GLY A N 1
ATOM 738 C CA . GLY A 1 96 ? -1.842 -7.279 -3.264 1.00 92.25 96 GLY A CA 1
ATOM 739 C C . GLY A 1 96 ? -2.284 -6.540 -2.003 1.00 92.25 96 GLY A C 1
ATOM 740 O O . GLY A 1 96 ? -3.055 -7.076 -1.209 1.00 92.25 96 GLY A O 1
ATOM 741 N N . MET A 1 97 ? -1.861 -5.285 -1.856 1.00 90.62 97 MET A N 1
ATOM 742 C CA . MET A 1 97 ? -2.273 -4.420 -0.748 1.00 90.62 97 MET A CA 1
ATOM 743 C C . MET A 1 97 ? -3.770 -4.096 -0.809 1.00 90.62 97 MET A C 1
ATOM 745 O O . MET A 1 97 ? -4.456 -4.130 0.211 1.00 90.62 97 MET A O 1
ATOM 749 N N . GLY A 1 98 ? -4.299 -3.845 -2.011 1.00 91.50 98 GLY A N 1
ATOM 750 C CA . GLY A 1 98 ? -5.715 -3.550 -2.217 1.00 91.50 98 GLY A CA 1
ATOM 751 C C . GLY A 1 98 ? -6.620 -4.685 -1.750 1.00 91.50 98 GLY A C 1
ATOM 752 O O . GLY A 1 98 ? -7.599 -4.425 -1.060 1.00 91.50 98 GLY A O 1
ATOM 753 N N . LEU A 1 99 ? -6.276 -5.941 -2.056 1.00 91.00 99 LEU A N 1
ATOM 754 C CA . LEU A 1 99 ? -7.035 -7.117 -1.619 1.00 91.00 99 LEU A CA 1
ATOM 755 C C . LEU A 1 99 ? -7.047 -7.276 -0.094 1.00 91.00 99 LEU A C 1
ATOM 757 O O . LEU A 1 99 ? -8.093 -7.602 0.467 1.00 91.00 99 LEU A O 1
ATOM 761 N N . ILE A 1 100 ? -5.918 -7.020 0.573 1.00 88.31 100 ILE A N 1
ATOM 762 C CA . ILE A 1 100 ? -5.811 -7.073 2.040 1.00 88.31 100 ILE A CA 1
ATOM 763 C C . ILE A 1 100 ? -6.761 -6.049 2.673 1.00 88.31 100 ILE A C 1
ATOM 765 O O . ILE A 1 100 ? -7.603 -6.402 3.500 1.00 88.31 100 ILE A O 1
ATOM 769 N N . ILE A 1 101 ? -6.698 -4.797 2.220 1.00 86.00 101 ILE A N 1
ATOM 770 C CA . ILE A 1 101 ? -7.550 -3.718 2.737 1.00 86.00 101 ILE A CA 1
ATOM 771 C C . ILE A 1 101 ? -9.025 -3.975 2.424 1.00 86.00 101 ILE A C 1
ATOM 773 O O . ILE A 1 101 ? -9.889 -3.739 3.268 1.00 86.00 101 ILE A O 1
ATOM 777 N N . LEU A 1 102 ? -9.340 -4.502 1.238 1.00 88.12 102 LEU A N 1
ATOM 778 C CA . LEU A 1 102 ? -10.716 -4.835 0.871 1.00 88.12 102 LEU A CA 1
ATOM 779 C C . LEU A 1 102 ? -11.287 -5.933 1.777 1.00 88.12 102 LEU A C 1
ATOM 781 O O . LEU A 1 102 ? -12.443 -5.849 2.193 1.00 88.12 102 LEU A O 1
ATOM 785 N N . PHE A 1 103 ? -10.472 -6.936 2.115 1.00 86.19 103 PHE A N 1
ATOM 786 C CA . PHE A 1 103 ? -10.840 -7.991 3.054 1.00 86.19 103 PHE A CA 1
ATOM 787 C C . PHE A 1 103 ? -11.088 -7.432 4.462 1.00 86.19 103 PHE A C 1
ATOM 789 O O . PHE A 1 103 ? -12.113 -7.744 5.071 1.00 86.19 103 PHE A O 1
ATOM 796 N N . HIS A 1 104 ? -10.220 -6.540 4.948 1.00 78.38 104 HIS A N 1
ATOM 797 C CA . HIS A 1 104 ? -10.406 -5.848 6.228 1.00 78.38 104 HIS A CA 1
ATOM 798 C C . HIS A 1 104 ? -11.684 -5.000 6.250 1.00 78.38 104 HIS A C 1
ATOM 800 O O . HIS A 1 104 ? -12.460 -5.054 7.207 1.00 78.38 104 HIS A O 1
ATOM 806 N N . LEU A 1 105 ? -11.950 -4.259 5.174 1.00 82.06 105 LEU A N 1
ATOM 807 C CA . LEU A 1 105 ? -13.145 -3.433 5.047 1.00 82.06 105 LEU A CA 1
ATOM 808 C C . LEU A 1 105 ? -14.418 -4.292 5.013 1.00 82.06 105 LEU A C 1
ATOM 810 O O . LEU A 1 105 ? -15.387 -3.985 5.709 1.00 82.06 105 LEU A O 1
ATOM 814 N N . TYR A 1 106 ? -14.398 -5.400 4.266 1.00 84.75 106 TYR A N 1
ATOM 815 C CA . TYR A 1 106 ? -15.481 -6.383 4.235 1.00 84.75 106 TYR A CA 1
ATOM 816 C C . TYR A 1 106 ? -15.742 -6.964 5.631 1.00 84.75 106 TYR A C 1
ATOM 818 O O . TYR A 1 106 ? -16.879 -6.959 6.105 1.00 84.75 106 TYR A O 1
ATOM 826 N N . GLN A 1 107 ? -14.698 -7.387 6.345 1.00 79.50 107 GLN A N 1
ATOM 827 C CA . GLN A 1 107 ? -14.832 -7.908 7.705 1.00 79.50 107 GLN A CA 1
ATOM 828 C C . GLN A 1 107 ? -15.425 -6.861 8.666 1.00 79.50 107 GLN A C 1
ATOM 830 O O . GLN A 1 107 ? -16.324 -7.181 9.445 1.00 79.50 107 GLN A O 1
ATOM 835 N N . ALA A 1 108 ? -14.993 -5.601 8.569 1.00 73.94 108 ALA A N 1
ATOM 836 C CA . ALA A 1 108 ? -15.492 -4.494 9.388 1.00 73.94 108 ALA A CA 1
ATOM 837 C C . ALA A 1 108 ? -16.953 -4.092 9.080 1.00 73.94 108 ALA A C 1
ATOM 839 O O . ALA A 1 108 ? -17.673 -3.594 9.958 1.00 73.94 108 ALA A O 1
ATOM 840 N N . LEU A 1 109 ? -17.415 -4.290 7.842 1.00 76.50 109 LEU A N 1
ATOM 841 C CA . LEU A 1 109 ? -18.793 -4.014 7.419 1.00 76.50 109 LEU A CA 1
ATOM 842 C C . LEU A 1 109 ? -19.753 -5.144 7.810 1.00 76.50 109 LEU A C 1
ATOM 844 O O . LEU A 1 109 ? -20.804 -4.863 8.388 1.00 76.50 109 LEU A O 1
ATOM 848 N N . PHE A 1 110 ? -19.385 -6.400 7.539 1.00 77.38 110 PHE A N 1
ATOM 849 C CA . PHE A 1 110 ? -20.281 -7.555 7.665 1.00 77.38 110 PHE A CA 1
ATOM 850 C C . PHE A 1 110 ? -20.267 -8.229 9.043 1.00 77.38 110 PHE A C 1
ATOM 852 O O . PHE A 1 110 ? -21.235 -8.901 9.395 1.00 77.38 110 PHE A O 1
ATOM 859 N N . ARG A 1 111 ? -19.216 -8.051 9.853 1.00 70.62 111 ARG A N 1
ATOM 860 C CA . ARG A 1 111 ? -19.111 -8.673 11.182 1.00 70.62 111 ARG A CA 1
ATOM 861 C C . ARG A 1 111 ? -19.187 -7.600 12.272 1.00 70.62 111 ARG A C 1
ATOM 863 O O . ARG A 1 111 ? -18.190 -6.992 12.656 1.00 70.62 111 ARG A O 1
ATOM 870 N N . THR A 1 112 ? -20.395 -7.351 12.780 1.00 54.97 112 THR A N 1
ATOM 871 C CA . THR A 1 112 ? -20.634 -6.446 13.918 1.00 54.97 112 THR A CA 1
ATOM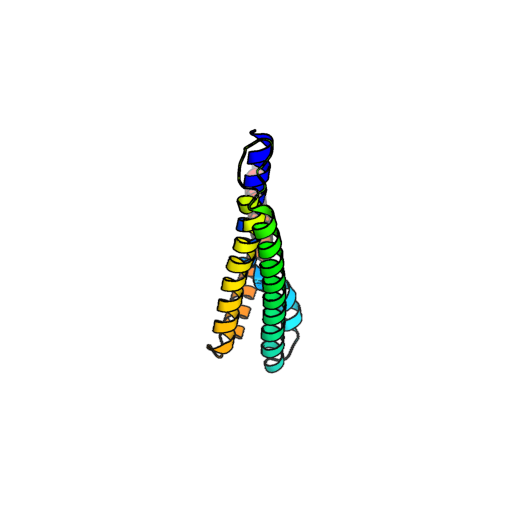 872 C C . THR A 1 112 ? -19.906 -6.991 15.156 1.00 54.97 112 THR A C 1
ATOM 874 O O . THR A 1 112 ? -20.277 -8.042 15.663 1.00 54.97 112 THR A O 1
ATOM 877 N N . GLY A 1 113 ? -18.839 -6.317 15.601 1.00 59.06 113 GLY A N 1
ATOM 878 C CA . GLY A 1 113 ? -17.967 -6.752 16.710 1.00 59.06 113 GLY A CA 1
ATOM 879 C C . GLY A 1 113 ? -16.548 -7.174 16.298 1.00 59.06 113 GLY A C 1
ATOM 880 O O . GLY A 1 113 ? -15.671 -7.257 17.151 1.00 59.06 113 GLY A O 1
ATOM 881 N N . ALA A 1 114 ? -16.276 -7.353 14.999 1.00 58.75 114 ALA A N 1
ATOM 882 C CA . ALA A 1 114 ? -14.933 -7.698 14.523 1.00 58.75 114 ALA A CA 1
ATOM 883 C C . ALA A 1 114 ? -13.916 -6.575 14.712 1.00 58.75 114 ALA A C 1
ATOM 885 O O . ALA A 1 114 ? -12.740 -6.855 14.869 1.00 58.75 114 ALA A O 1
ATOM 886 N N . ILE A 1 115 ? -14.360 -5.317 14.702 1.00 59.28 115 ILE A N 1
ATOM 887 C CA . ILE A 1 115 ? -13.473 -4.169 14.920 1.00 59.28 115 ILE A CA 1
ATOM 888 C C . ILE A 1 115 ? -12.921 -4.215 16.348 1.00 59.28 115 ILE A C 1
ATOM 890 O O . ILE A 1 115 ? -11.716 -4.111 16.519 1.00 59.28 115 ILE A O 1
ATOM 894 N N . ASP A 1 116 ? -13.766 -4.473 17.352 1.00 62.03 116 ASP A N 1
ATOM 895 C CA . ASP A 1 116 ? -13.305 -4.614 18.740 1.00 62.03 116 ASP A CA 1
ATOM 896 C C . ASP A 1 116 ? -12.408 -5.852 18.921 1.00 62.03 116 ASP A C 1
ATOM 898 O O . ASP A 1 116 ? -11.417 -5.783 19.641 1.00 62.03 116 ASP A O 1
ATOM 902 N N . GLU A 1 117 ? -12.706 -6.970 18.247 1.00 64.75 117 GLU A N 1
ATOM 903 C CA . GLU A 1 117 ? -11.874 -8.185 18.268 1.00 64.75 117 GLU A CA 1
ATOM 904 C C . GLU A 1 117 ? -10.501 -7.962 17.603 1.00 64.75 117 GLU A C 1
ATOM 906 O O . GLU A 1 117 ? -9.476 -8.276 18.204 1.00 64.75 117 GLU A O 1
ATOM 911 N N . LEU A 1 118 ? -10.466 -7.359 16.409 1.00 62.41 118 LEU A N 1
ATOM 912 C CA . LEU A 1 118 ? -9.246 -7.039 15.656 1.00 62.41 118 LEU A CA 1
ATOM 913 C C . LEU A 1 118 ? -8.384 -6.020 16.393 1.00 62.41 118 LEU A C 1
ATOM 915 O O . LEU A 1 118 ? -7.176 -6.215 16.514 1.00 62.41 118 LEU A O 1
ATOM 919 N N . THR A 1 119 ? -9.001 -4.960 16.926 1.00 62.22 119 THR A N 1
ATOM 920 C CA . THR A 1 119 ? -8.292 -3.988 17.754 1.00 62.22 119 THR A CA 1
ATOM 921 C C . THR A 1 119 ? -7.692 -4.698 18.964 1.00 62.22 119 THR A C 1
ATOM 923 O O . THR A 1 119 ? -6.490 -4.587 19.162 1.00 62.22 119 THR A O 1
ATOM 926 N N . ARG A 1 120 ? -8.468 -5.509 19.702 1.00 61.22 120 ARG A N 1
ATOM 927 C CA . ARG A 1 120 ? -8.013 -6.214 20.915 1.00 61.22 120 ARG A CA 1
ATOM 928 C C . ARG A 1 120 ? -6.900 -7.238 20.658 1.00 61.22 120 ARG A C 1
ATOM 930 O O . ARG A 1 120 ? -5.959 -7.307 21.446 1.00 61.22 120 ARG A O 1
ATOM 937 N N . MET A 1 121 ? -6.985 -8.019 19.577 1.00 62.94 121 MET A N 1
ATOM 938 C CA . MET A 1 121 ? -5.922 -8.955 19.181 1.00 62.94 121 MET A CA 1
ATOM 939 C C . MET A 1 121 ? -4.619 -8.206 18.892 1.00 62.94 121 MET A C 1
ATOM 941 O O . MET A 1 121 ? -3.565 -8.590 19.397 1.00 62.94 121 MET A O 1
ATOM 945 N N . LYS A 1 122 ? -4.698 -7.078 18.184 1.00 63.16 122 LYS A N 1
ATOM 946 C CA . LYS A 1 122 ? -3.528 -6.266 17.854 1.00 63.16 122 LYS A CA 1
ATOM 947 C C . LYS A 1 122 ? -2.911 -5.576 19.072 1.00 63.16 122 LYS A C 1
ATOM 949 O O . LYS A 1 122 ? -1.691 -5.559 19.195 1.00 63.16 122 LYS A O 1
ATOM 954 N N . GLU A 1 123 ? -3.720 -5.104 20.031 1.00 67.06 123 GLU A N 1
ATOM 955 C CA . GLU A 1 123 ? -3.175 -4.573 21.298 1.00 67.06 123 GLU A CA 1
ATOM 956 C C . GLU A 1 123 ? -2.424 -5.654 22.082 1.00 67.06 123 GLU A C 1
ATOM 958 O O . GLU A 1 123 ? -1.399 -5.367 22.697 1.00 67.06 123 GLU A O 1
ATOM 963 N N . SER A 1 124 ? -2.917 -6.898 22.058 1.00 64.06 124 SER A N 1
ATOM 964 C CA . SER A 1 124 ? -2.244 -8.008 22.736 1.00 64.06 124 SER A CA 1
ATOM 965 C C . SER A 1 124 ? -0.899 -8.349 22.091 1.00 64.06 124 SER A C 1
ATOM 967 O O . SER A 1 124 ? 0.070 -8.598 22.801 1.00 64.06 124 SER A O 1
ATOM 969 N N . GLU A 1 125 ? -0.811 -8.283 20.763 1.00 65.88 125 GLU A N 1
ATOM 970 C CA . GLU A 1 125 ? 0.412 -8.554 20.010 1.00 65.88 125 GLU A CA 1
ATOM 971 C C . GLU A 1 125 ? 1.456 -7.438 20.189 1.00 65.88 125 GLU A C 1
ATOM 973 O O . GLU A 1 125 ? 2.618 -7.725 20.478 1.00 65.88 125 GLU A O 1
ATOM 978 N N . GLU A 1 126 ? 1.033 -6.168 20.140 1.00 66.88 126 GLU A N 1
ATOM 979 C CA . GLU A 1 126 ? 1.866 -5.003 20.478 1.00 66.88 126 GLU A CA 1
ATOM 980 C C . GLU A 1 126 ? 2.423 -5.095 21.904 1.00 66.88 126 GLU A C 1
ATOM 982 O O . GLU A 1 126 ? 3.606 -4.841 22.131 1.00 66.88 126 GLU A O 1
ATOM 987 N N . ALA A 1 127 ? 1.584 -5.477 22.873 1.00 69.62 127 ALA A N 1
ATOM 988 C CA . ALA A 1 127 ? 1.992 -5.611 24.266 1.00 69.62 127 ALA A CA 1
ATOM 989 C C . ALA A 1 127 ? 3.007 -6.750 24.464 1.00 69.62 127 ALA A C 1
ATOM 991 O O . ALA A 1 127 ? 3.961 -6.593 25.226 1.00 69.62 127 ALA A O 1
ATOM 992 N N . ILE A 1 128 ? 2.837 -7.873 23.758 1.00 71.06 128 ILE A N 1
ATOM 993 C CA . ILE A 1 128 ? 3.789 -8.994 23.772 1.00 71.06 128 ILE A CA 1
ATOM 994 C C . ILE A 1 128 ? 5.122 -8.575 23.136 1.00 71.06 128 ILE A C 1
ATOM 996 O O . ILE A 1 128 ? 6.174 -8.796 23.732 1.00 71.06 128 ILE A O 1
ATOM 1000 N N . MET A 1 129 ? 5.093 -7.919 21.971 1.00 68.31 129 MET A N 1
ATOM 1001 C CA . MET A 1 129 ? 6.292 -7.411 21.287 1.00 68.31 129 MET A CA 1
ATOM 1002 C C . MET A 1 129 ? 7.051 -6.377 22.129 1.00 68.31 129 MET A C 1
ATOM 1004 O O . MET A 1 129 ? 8.278 -6.415 22.192 1.00 68.31 129 MET A O 1
ATOM 1008 N N . ALA A 1 130 ? 6.342 -5.479 22.818 1.00 73.19 130 ALA A N 1
ATOM 1009 C CA . ALA A 1 130 ? 6.950 -4.497 23.714 1.00 73.19 130 ALA A CA 1
ATOM 1010 C C . ALA A 1 130 ? 7.540 -5.134 24.988 1.00 73.19 130 ALA A C 1
ATOM 1012 O O . ALA A 1 130 ? 8.530 -4.636 25.524 1.00 73.19 130 ALA A O 1
ATOM 1013 N N . ALA A 1 131 ? 6.962 -6.241 25.467 1.00 70.00 131 ALA A N 1
ATOM 1014 C CA . ALA A 1 131 ? 7.454 -6.977 26.632 1.00 70.00 131 ALA A CA 1
ATOM 1015 C C . ALA A 1 131 ? 8.629 -7.922 26.314 1.00 70.00 131 ALA A C 1
ATOM 1017 O O . ALA A 1 131 ? 9.440 -8.192 27.202 1.00 70.00 131 ALA A O 1
ATOM 1018 N N . ALA A 1 132 ? 8.762 -8.385 25.067 1.00 68.69 132 ALA A N 1
ATOM 1019 C CA . ALA A 1 132 ? 9.813 -9.306 24.629 1.00 68.69 132 ALA A CA 1
ATOM 1020 C C . ALA A 1 132 ? 11.261 -8.834 24.920 1.00 68.69 132 ALA A C 1
ATOM 1022 O O . ALA A 1 132 ? 12.028 -9.626 25.476 1.00 68.69 132 ALA A O 1
ATOM 1023 N N . PRO A 1 133 ? 11.672 -7.578 24.631 1.00 64.62 133 PRO A N 1
ATOM 1024 C CA . PRO A 1 133 ? 13.024 -7.113 24.963 1.00 64.62 133 PRO A CA 1
ATOM 1025 C C . PRO A 1 133 ? 13.254 -7.001 26.480 1.00 64.62 133 PRO A C 1
ATOM 1027 O O . PRO A 1 133 ? 14.331 -7.343 26.963 1.00 64.62 133 PRO A O 1
ATOM 1030 N N . VAL A 1 134 ? 12.228 -6.614 27.248 1.00 65.06 134 VAL A N 1
ATOM 1031 C CA . VAL A 1 134 ? 12.300 -6.466 28.716 1.00 65.06 134 VAL A CA 1
ATOM 1032 C C . VAL A 1 134 ? 12.419 -7.825 29.410 1.00 65.06 134 VAL A C 1
ATOM 1034 O O . VAL A 1 134 ? 13.142 -7.973 30.394 1.00 65.06 134 VAL A O 1
ATOM 1037 N N . GLN A 1 135 ? 11.733 -8.843 28.891 1.00 63.31 135 GLN A N 1
ATOM 1038 C CA . GLN A 1 135 ? 11.819 -10.213 29.396 1.00 63.31 135 GLN A CA 1
ATOM 1039 C C . GLN A 1 135 ? 13.181 -10.839 29.097 1.00 63.31 135 GLN A C 1
ATOM 1041 O O . GLN A 1 135 ? 13.728 -11.527 29.961 1.00 63.31 135 GLN A O 1
ATOM 1046 N N . HIS A 1 136 ? 13.753 -10.577 27.918 1.00 62.62 136 HIS A N 1
ATOM 1047 C CA . HIS A 1 136 ? 15.100 -11.033 27.575 1.00 62.62 136 HIS A CA 1
ATOM 1048 C C . HIS A 1 136 ? 16.162 -10.425 28.504 1.00 62.62 136 HIS A C 1
ATOM 1050 O O . HIS A 1 136 ? 16.973 -11.167 29.057 1.00 62.62 136 HIS A O 1
ATOM 1056 N N . GLU A 1 137 ? 16.101 -9.116 28.764 1.00 70.81 137 GLU A N 1
ATOM 1057 C CA . GLU A 1 137 ? 17.029 -8.427 29.672 1.00 70.81 137 GLU A CA 1
ATOM 1058 C C . GLU A 1 137 ? 16.864 -8.884 31.134 1.00 70.81 137 GLU A C 1
ATOM 1060 O O . GLU A 1 137 ? 17.842 -9.206 31.811 1.00 70.81 137 GLU A O 1
ATOM 1065 N N . ALA A 1 138 ? 15.625 -9.014 31.623 1.00 70.69 138 ALA A N 1
ATOM 1066 C CA . ALA A 1 138 ? 15.358 -9.520 32.971 1.00 70.69 138 ALA A CA 1
ATOM 1067 C C . ALA A 1 138 ? 15.831 -10.973 33.160 1.00 70.69 138 ALA A C 1
ATOM 1069 O O . ALA A 1 138 ? 16.292 -11.342 34.244 1.00 70.69 138 ALA A O 1
ATOM 1070 N N . THR A 1 139 ? 15.748 -11.793 32.108 1.00 72.00 139 THR A N 1
ATOM 1071 C CA . THR A 1 139 ? 16.222 -13.182 32.124 1.00 72.00 139 THR A CA 1
ATOM 1072 C C . THR A 1 139 ? 17.749 -13.249 32.148 1.00 72.00 139 THR A C 1
ATOM 1074 O O . THR A 1 139 ? 18.300 -14.018 32.937 1.00 72.00 139 THR A O 1
ATOM 1077 N N . GLU A 1 140 ? 18.449 -12.412 31.375 1.00 73.38 140 GLU A N 1
ATOM 1078 C CA . GLU A 1 140 ? 19.915 -12.314 31.438 1.00 73.38 140 GLU A CA 1
ATOM 1079 C C . GLU A 1 140 ? 20.410 -11.802 32.795 1.00 73.38 140 GLU A C 1
ATOM 1081 O O . GLU A 1 140 ? 21.328 -12.386 33.373 1.00 73.38 140 GLU A O 1
ATOM 1086 N N . LEU A 1 141 ? 19.768 -10.780 33.370 1.00 77.44 141 LEU A N 1
ATOM 1087 C CA . LEU A 1 141 ? 20.113 -10.273 34.703 1.00 77.44 141 LEU A CA 1
ATOM 1088 C C . LEU A 1 141 ? 19.868 -11.322 35.798 1.00 77.44 141 LEU A C 1
ATOM 1090 O O . LEU A 1 141 ? 20.674 -11.460 36.722 1.00 77.44 141 LEU A O 1
ATOM 1094 N N . ALA A 1 142 ? 18.783 -12.096 35.699 1.00 75.81 142 ALA A N 1
ATOM 1095 C CA . ALA A 1 142 ? 18.498 -13.188 36.627 1.00 75.81 142 ALA A CA 1
ATOM 1096 C C . ALA A 1 142 ? 19.518 -14.337 36.510 1.00 75.81 142 ALA A C 1
ATOM 1098 O O . ALA A 1 142 ? 19.932 -14.894 37.532 1.00 75.81 142 ALA A O 1
ATOM 1099 N N . LEU A 1 143 ? 19.953 -14.671 35.290 1.00 77.06 143 LEU A N 1
ATOM 1100 C CA . LEU A 1 143 ? 20.994 -15.672 35.035 1.00 77.06 143 LEU A CA 1
ATOM 1101 C C . LEU A 1 143 ? 22.371 -15.196 35.524 1.00 77.06 143 LEU A C 1
ATOM 1103 O O . LEU A 1 143 ? 23.054 -15.942 36.229 1.00 77.06 143 LEU A O 1
ATOM 1107 N N . GLY A 1 144 ? 22.739 -13.941 35.255 1.00 73.81 144 GLY A N 1
ATOM 1108 C CA . GLY A 1 144 ? 23.982 -13.330 35.733 1.00 73.81 144 GLY A CA 1
ATOM 1109 C C . GLY A 1 144 ? 24.046 -13.230 37.260 1.00 73.81 144 GLY A C 1
ATOM 1110 O O . GLY A 1 144 ? 25.073 -13.543 37.864 1.00 73.81 144 GLY A O 1
ATOM 1111 N N . ARG A 1 145 ? 22.927 -12.900 37.923 1.00 75.31 145 ARG A N 1
ATOM 1112 C CA . ARG A 1 145 ? 22.839 -12.855 39.394 1.00 75.31 145 ARG A CA 1
ATOM 1113 C C . ARG A 1 145 ? 23.015 -14.233 40.037 1.00 75.31 145 ARG A C 1
ATOM 1115 O O . ARG A 1 145 ? 23.659 -14.333 41.079 1.00 75.31 145 ARG A O 1
ATOM 1122 N N . LYS A 1 146 ? 22.476 -15.296 39.425 1.00 68.06 146 LYS A N 1
ATOM 1123 C CA . LYS A 1 146 ? 22.668 -16.677 39.903 1.00 68.06 146 LYS A CA 1
ATOM 1124 C C . LYS A 1 146 ? 24.105 -17.172 39.715 1.00 68.06 146 LYS A C 1
ATOM 1126 O O . LYS A 1 146 ? 24.610 -17.871 40.587 1.00 68.06 146 LYS A O 1
ATOM 1131 N N . GLN A 1 147 ? 24.773 -16.790 38.626 1.00 66.38 147 GLN A N 1
ATOM 1132 C CA . GLN A 1 147 ? 26.176 -17.151 38.387 1.00 66.38 147 GLN A CA 1
ATOM 1133 C C . GLN A 1 147 ? 27.145 -16.388 39.305 1.00 66.38 147 GLN A C 1
ATOM 1135 O O . GLN A 1 147 ? 28.080 -16.989 39.827 1.00 66.38 147 GLN A O 1
ATOM 1140 N N . GLY A 1 148 ? 26.886 -15.104 39.580 1.00 64.12 148 GLY A N 1
ATOM 1141 C CA . GLY A 1 148 ? 27.670 -14.315 40.538 1.00 64.12 148 GLY A CA 1
ATOM 1142 C C . GLY A 1 148 ? 27.542 -14.805 41.986 1.00 64.12 148 GLY A C 1
ATOM 1143 O O . GLY A 1 148 ? 28.529 -14.819 42.714 1.00 64.12 148 GLY A O 1
ATOM 1144 N N . ALA A 1 149 ? 26.357 -15.275 42.392 1.00 63.66 149 ALA A N 1
ATOM 1145 C CA . ALA A 1 149 ? 26.144 -15.849 43.723 1.00 63.66 149 ALA A CA 1
ATOM 1146 C C . ALA A 1 149 ? 26.845 -17.211 43.913 1.00 63.66 149 ALA A C 1
ATOM 1148 O O . ALA A 1 149 ? 27.327 -17.495 45.001 1.00 63.66 149 ALA A O 1
ATOM 1149 N N . ALA A 1 150 ? 26.952 -18.030 42.860 1.00 60.72 150 ALA A N 1
ATOM 1150 C CA . ALA A 1 150 ? 27.608 -19.342 42.916 1.00 60.72 150 ALA A CA 1
ATOM 1151 C C . ALA A 1 150 ? 29.150 -19.284 42.825 1.00 60.72 150 ALA A C 1
ATOM 1153 O O . ALA A 1 150 ? 29.823 -20.279 43.093 1.00 60.72 150 ALA A O 1
ATOM 1154 N N . GLY A 1 151 ? 29.721 -18.143 42.418 1.00 59.12 151 GLY A N 1
ATOM 1155 C CA . GLY A 1 151 ? 31.170 -17.947 42.278 1.00 59.12 151 GLY A CA 1
ATOM 1156 C C . GLY A 1 151 ? 31.871 -17.346 43.502 1.00 59.12 151 GLY A C 1
ATOM 1157 O O . GLY A 1 151 ? 33.096 -17.364 43.546 1.00 59.12 151 GLY A O 1
ATOM 1158 N N . GLY A 1 152 ? 31.122 -16.819 44.478 1.00 56.81 152 GLY A N 1
ATOM 1159 C CA . GLY A 1 152 ? 31.661 -16.124 45.659 1.00 56.81 152 GLY A CA 1
ATOM 1160 C C . GLY A 1 152 ? 31.907 -16.995 46.897 1.00 56.81 152 GLY A C 1
ATOM 1161 O O . GLY A 1 152 ? 32.333 -16.467 47.918 1.00 56.81 152 GLY A O 1
ATOM 1162 N N . GLU A 1 153 ? 31.639 -18.302 46.833 1.00 58.53 153 GLU A N 1
ATOM 1163 C CA . GLU A 1 153 ? 31.794 -19.242 47.960 1.00 58.53 153 GLU A CA 1
ATOM 1164 C C . GLU A 1 153 ? 33.061 -20.122 47.860 1.00 58.53 153 GLU A C 1
ATOM 1166 O O . GLU A 1 153 ? 33.075 -21.247 48.360 1.00 58.53 153 GLU A O 1
ATOM 1171 N N . ARG A 1 154 ? 34.129 -19.651 47.200 1.00 51.53 154 ARG A N 1
ATOM 1172 C CA . ARG A 1 154 ? 35.421 -20.361 47.134 1.00 51.53 154 ARG A CA 1
ATOM 1173 C C . ARG A 1 154 ? 36.564 -19.534 47.690 1.00 51.53 154 ARG A C 1
ATOM 11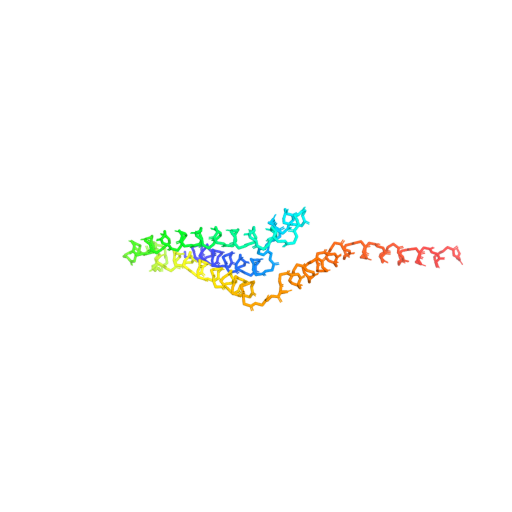75 O O . ARG A 1 154 ? 36.659 -18.350 47.302 1.00 51.53 154 ARG A O 1
#

Radius of gyration: 23.48 Å; chains: 1; bounding box: 56×28×74 Å

Sequence (154 aa):
WSEEMSRFLFIWMSFLGAIGALKDNDHLGVDTLVRKLPTGAKRIVFVISNAIVLYVLYLLFDGSWKITLSSVGSRAPATGLPMAFIYGTGLVVSIGMGLIILFHLYQALFRTGAIDELTRMKESEEAIMAAAPVQHEATELALGRKQGAAGGER

pLDDT: mean 78.18, std 11.62, range [51.53, 94.44]

Secondary structure (DSSP, 8-state):
-HHHHHHHHHHHHHHHHHHHHHHHHTTHHHHHHHTTS-HHHHHHHHHHHHHHHHHHHHHHHHHHHHHHHHTTT-B-TTT--BTHHHHHHHHHHHHHHHHHHHHHHHHHHHSTTHHHHHHHHHHHHHHHHHHHHHHHHHHHHHHHHHHHHHHS--